Protein AF-A0A940VTQ6-F1 (afdb_monomer_lite)

Structure (mmCIF, N/CA/C/O backbone):
data_AF-A0A940VTQ6-F1
#
_entry.id   AF-A0A940VTQ6-F1
#
loop_
_atom_site.group_PDB
_atom_site.id
_atom_site.type_symbol
_atom_site.label_atom_id
_atom_site.label_alt_id
_atom_site.label_comp_id
_atom_site.label_asym_id
_atom_site.label_entity_id
_atom_site.label_seq_id
_atom_site.pdbx_PDB_ins_code
_atom_site.Cartn_x
_atom_site.Cartn_y
_atom_site.Cartn_z
_atom_site.occupancy
_atom_site.B_iso_or_equiv
_atom_site.auth_seq_id
_atom_site.auth_comp_id
_atom_site.auth_asym_id
_atom_site.auth_atom_id
_atom_site.pdbx_PDB_model_num
ATOM 1 N N . MET A 1 1 ? -5.178 -11.478 35.308 1.00 35.16 1 MET A N 1
ATOM 2 C CA . MET A 1 1 ? -5.917 -10.822 34.205 1.00 35.16 1 MET A CA 1
ATOM 3 C C . MET A 1 1 ? -5.249 -9.491 33.898 1.00 35.16 1 MET A C 1
ATOM 5 O O . MET A 1 1 ? -5.237 -8.625 34.760 1.00 35.16 1 MET A O 1
ATOM 9 N N . LEU A 1 2 ? -4.627 -9.343 32.726 1.00 27.34 2 LEU A N 1
ATOM 10 C CA . LEU A 1 2 ? -4.112 -8.046 32.271 1.00 27.34 2 LEU A CA 1
ATOM 11 C C . LEU A 1 2 ? -5.264 -7.225 31.665 1.00 27.34 2 LEU A C 1
ATOM 13 O O . LEU A 1 2 ? -6.121 -7.812 31.001 1.00 27.34 2 LEU A O 1
ATOM 17 N N . PRO A 1 3 ? -5.299 -5.895 31.866 1.00 28.72 3 PRO A N 1
ATOM 18 C CA . PRO A 1 3 ? -6.343 -5.038 31.312 1.00 28.72 3 PRO A CA 1
ATOM 19 C C . PRO A 1 3 ? -6.337 -5.072 29.770 1.00 28.72 3 PRO A C 1
ATOM 21 O O . PRO A 1 3 ? -5.271 -5.243 29.164 1.00 28.72 3 PRO A O 1
ATOM 24 N N . PRO A 1 4 ? -7.500 -4.873 29.119 1.00 42.56 4 PRO A N 1
ATOM 25 C CA . PRO A 1 4 ? -7.706 -5.147 27.691 1.00 42.56 4 PRO A CA 1
ATOM 26 C C . PRO A 1 4 ? -6.830 -4.329 26.717 1.00 42.56 4 PRO A C 1
ATOM 28 O O . PRO A 1 4 ? -6.699 -4.714 25.560 1.00 42.56 4 PRO A O 1
ATOM 31 N N . CYS A 1 5 ? -6.140 -3.274 27.170 1.00 32.19 5 CYS A N 1
ATOM 32 C CA . CYS A 1 5 ? -5.297 -2.414 26.323 1.00 32.19 5 CYS A CA 1
ATOM 33 C C . CYS A 1 5 ? -3.812 -2.823 26.185 1.00 32.19 5 CYS A C 1
ATOM 35 O O . CYS A 1 5 ? -3.069 -2.136 25.487 1.00 32.19 5 CYS A O 1
ATOM 37 N N . ARG A 1 6 ? -3.324 -3.905 26.816 1.00 35.09 6 ARG A N 1
ATOM 38 C CA . ARG A 1 6 ? -1.877 -4.258 26.788 1.00 35.09 6 ARG A CA 1
ATOM 39 C C . ARG A 1 6 ? -1.443 -5.290 25.738 1.00 35.09 6 ARG A C 1
ATOM 41 O O . ARG A 1 6 ? -0.286 -5.699 25.752 1.00 35.09 6 ARG A O 1
ATOM 48 N N . LYS A 1 7 ? -2.308 -5.706 24.809 1.00 41.19 7 LYS A N 1
ATOM 49 C CA . LYS A 1 7 ? -1.938 -6.731 23.808 1.00 41.19 7 LYS A CA 1
ATOM 50 C C . LYS A 1 7 ? -1.029 -6.206 22.682 1.00 41.19 7 LYS A C 1
ATOM 52 O O . LYS A 1 7 ? -0.180 -6.947 22.204 1.00 41.19 7 LYS A O 1
ATOM 57 N N . ASN A 1 8 ? -1.114 -4.918 22.329 1.00 48.44 8 ASN A N 1
ATOM 58 C CA . ASN A 1 8 ? -0.287 -4.331 21.258 1.00 48.44 8 ASN A CA 1
ATOM 59 C C . ASN A 1 8 ? 1.150 -3.986 21.681 1.00 48.44 8 ASN A C 1
ATOM 61 O O . ASN A 1 8 ? 2.001 -3.800 20.817 1.00 48.44 8 ASN A O 1
ATOM 65 N N . HIS A 1 9 ? 1.438 -3.889 22.984 1.00 41.31 9 HIS A N 1
ATOM 66 C CA . HIS A 1 9 ? 2.774 -3.503 23.453 1.00 41.31 9 HIS A CA 1
ATOM 67 C C . HIS A 1 9 ? 3.810 -4.595 23.151 1.00 41.31 9 HIS A C 1
ATOM 69 O O . HIS A 1 9 ? 4.885 -4.287 22.654 1.00 41.31 9 HIS A O 1
ATOM 75 N N . TYR A 1 10 ? 3.444 -5.865 23.356 1.00 42.56 10 TYR A N 1
ATOM 76 C CA . TYR A 1 10 ? 4.325 -7.009 23.108 1.00 42.56 10 TYR A CA 1
ATOM 77 C C . TYR A 1 10 ? 4.633 -7.217 21.622 1.00 42.56 10 TYR A C 1
ATOM 79 O O . TYR A 1 10 ? 5.780 -7.457 21.276 1.00 42.56 10 TYR A O 1
ATOM 87 N N . LEU A 1 11 ? 3.648 -7.069 20.730 1.00 48.19 11 LEU A N 1
ATOM 88 C CA . LEU A 1 11 ? 3.858 -7.272 19.291 1.00 48.19 11 LEU A CA 1
ATOM 89 C C . LEU A 1 11 ? 4.770 -6.194 18.686 1.00 48.19 11 LEU A C 1
ATOM 91 O O . LEU A 1 11 ? 5.642 -6.493 17.876 1.00 48.19 11 LEU A O 1
ATOM 95 N N . VAL A 1 12 ? 4.619 -4.943 19.131 1.00 49.38 12 VAL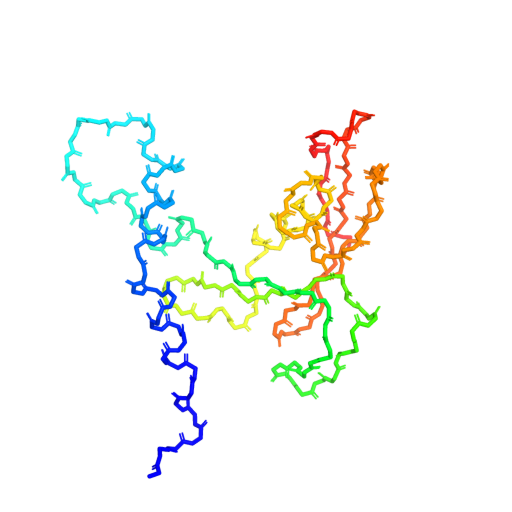 A N 1
ATOM 96 C CA . VAL A 1 12 ? 5.538 -3.859 18.761 1.00 49.38 12 VAL A CA 1
ATOM 97 C C . VAL A 1 12 ? 6.920 -4.115 19.337 1.00 49.38 12 VAL A C 1
ATOM 99 O O . VAL A 1 12 ? 7.886 -3.947 18.607 1.00 49.38 12 VAL A O 1
ATOM 102 N N . GLN A 1 13 ? 7.009 -4.558 20.596 1.00 40.25 13 GLN A N 1
ATOM 103 C CA . GLN A 1 13 ? 8.271 -4.886 21.254 1.00 40.25 13 GLN A CA 1
ATOM 104 C C . GLN A 1 13 ? 9.020 -6.012 20.521 1.00 40.25 13 GLN A C 1
ATOM 106 O O . GLN A 1 13 ? 10.190 -5.839 20.214 1.00 40.25 13 GLN A O 1
ATOM 111 N N . CYS A 1 14 ? 8.344 -7.083 20.098 1.00 38.94 14 CYS A N 1
ATOM 112 C CA . CYS A 1 14 ? 8.957 -8.142 19.290 1.00 38.94 14 CYS A CA 1
ATOM 113 C C . CYS A 1 14 ? 9.473 -7.639 17.929 1.00 38.94 14 CYS A C 1
ATOM 115 O O . CYS A 1 14 ? 10.560 -8.020 17.519 1.00 38.94 14 CYS A O 1
ATOM 117 N N . ILE A 1 15 ? 8.743 -6.755 17.236 1.00 47.88 15 ILE A N 1
ATOM 118 C CA . ILE A 1 15 ? 9.169 -6.230 15.921 1.00 47.88 15 ILE A CA 1
ATOM 119 C C . ILE A 1 15 ? 10.300 -5.193 16.052 1.00 47.88 15 ILE A C 1
ATOM 121 O O . ILE A 1 15 ? 11.144 -5.085 15.166 1.00 47.88 15 ILE A O 1
ATOM 125 N N . VAL A 1 16 ? 10.319 -4.398 17.129 1.00 43.94 16 VAL A N 1
ATOM 126 C CA . VAL A 1 16 ? 11.317 -3.326 17.335 1.00 43.94 16 VAL A CA 1
ATOM 127 C C . VAL A 1 16 ? 12.568 -3.785 18.083 1.00 43.94 16 VAL A C 1
ATOM 129 O O . VAL A 1 16 ? 13.584 -3.096 17.993 1.00 43.94 16 VAL A O 1
ATOM 132 N N . GLU A 1 17 ? 12.506 -4.900 18.817 1.00 42.38 17 GLU A N 1
ATOM 133 C CA . GLU A 1 17 ? 13.666 -5.535 19.463 1.00 42.38 17 GLU A CA 1
ATOM 134 C C . GLU A 1 17 ? 14.381 -6.543 18.543 1.00 42.38 17 GLU A C 1
ATOM 136 O O . GLU A 1 17 ? 15.502 -6.951 18.838 1.00 42.38 17 GLU A O 1
ATOM 141 N N . GLU A 1 18 ? 13.798 -6.875 17.387 1.00 42.25 18 GLU A N 1
ATOM 142 C CA . GLU A 1 18 ? 14.445 -7.663 16.334 1.00 42.25 18 GLU A CA 1
ATOM 143 C C . GLU A 1 18 ? 15.547 -6.854 15.598 1.00 42.25 18 GLU A C 1
ATOM 145 O O . GLU A 1 18 ? 15.344 -5.689 15.229 1.00 42.25 18 GLU A O 1
ATOM 150 N N . PRO A 1 19 ? 16.714 -7.458 1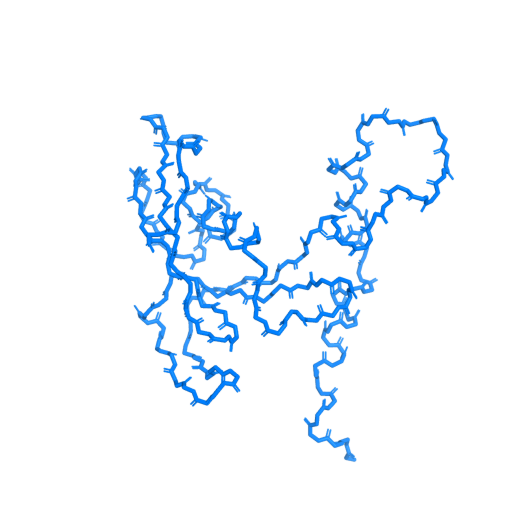5.289 1.00 51.03 19 PRO A N 1
ATOM 151 C CA . PRO A 1 19 ? 17.854 -6.808 14.622 1.00 51.03 19 PRO A CA 1
ATOM 152 C C . PRO A 1 19 ? 17.555 -6.311 13.198 1.00 51.03 19 PRO A C 1
ATOM 154 O O . PRO A 1 19 ? 18.363 -5.590 12.615 1.00 51.03 19 PRO A O 1
ATOM 157 N N . VAL A 1 20 ? 16.396 -6.660 12.639 1.00 53.09 20 VAL A N 1
ATOM 158 C CA . VAL A 1 20 ? 15.976 -6.393 11.259 1.00 53.09 20 VAL A CA 1
ATOM 159 C C . VAL A 1 20 ? 15.982 -4.893 10.923 1.00 53.09 20 VAL A C 1
ATOM 161 O O . VAL A 1 20 ? 16.521 -4.500 9.889 1.00 53.09 20 VAL A O 1
ATOM 164 N N . ALA A 1 21 ? 15.476 -4.027 11.811 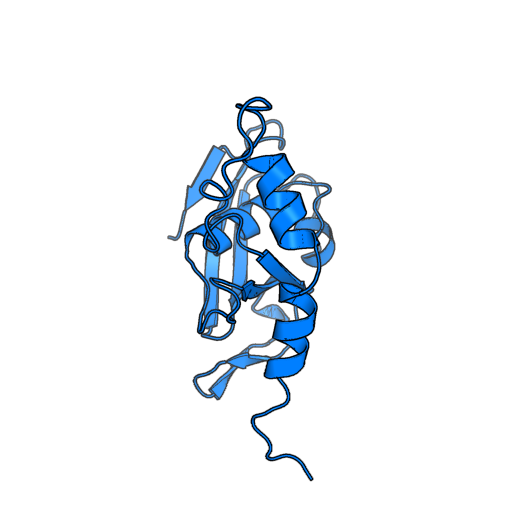1.00 49.47 21 ALA A N 1
ATOM 165 C CA . ALA A 1 21 ? 15.455 -2.571 11.600 1.00 49.47 21 ALA A CA 1
ATOM 166 C C . ALA A 1 21 ? 16.861 -1.966 11.488 1.00 49.47 21 ALA A C 1
ATOM 168 O O . ALA A 1 21 ? 17.173 -1.208 10.566 1.00 49.47 21 ALA A O 1
ATOM 169 N N . ALA A 1 22 ? 17.712 -2.321 12.452 1.00 45.66 22 ALA A N 1
ATOM 170 C CA . ALA A 1 22 ? 19.092 -1.864 12.535 1.00 45.66 22 ALA A CA 1
ATOM 171 C C . ALA A 1 22 ? 19.924 -2.424 11.372 1.00 45.66 22 ALA A C 1
ATOM 173 O O . ALA A 1 22 ? 20.732 -1.711 10.775 1.00 45.66 22 ALA A O 1
ATOM 174 N N . TYR A 1 23 ? 19.674 -3.680 10.999 1.00 51.38 23 TYR A N 1
ATOM 175 C CA . TYR A 1 23 ? 20.307 -4.349 9.871 1.00 51.38 23 TYR A CA 1
ATOM 176 C C . TYR A 1 23 ? 19.975 -3.671 8.536 1.00 51.38 23 TYR A C 1
ATOM 178 O O . TYR A 1 23 ? 20.890 -3.329 7.785 1.00 51.38 23 TYR A O 1
ATOM 186 N N . PHE A 1 24 ? 18.693 -3.403 8.253 1.00 49.75 24 PHE A N 1
ATOM 187 C CA . PHE A 1 24 ? 18.293 -2.694 7.033 1.00 49.75 24 PHE A CA 1
ATOM 188 C C . PHE A 1 24 ? 18.830 -1.262 6.995 1.00 49.75 24 PHE A C 1
ATOM 190 O O . PHE A 1 24 ? 19.326 -0.846 5.952 1.00 49.75 24 PHE A O 1
ATOM 197 N N . SER A 1 25 ? 18.832 -0.540 8.123 1.00 46.81 25 SER A N 1
ATOM 198 C CA . SER A 1 25 ? 19.441 0.798 8.208 1.00 46.81 25 SER A CA 1
ATOM 199 C C . SER A 1 25 ? 20.927 0.773 7.830 1.00 46.81 25 SER A C 1
ATOM 201 O O . SER A 1 25 ? 21.389 1.574 7.015 1.00 46.81 25 SER A O 1
ATOM 203 N N . THR A 1 26 ? 21.652 -0.236 8.320 1.00 46.75 26 THR A N 1
ATOM 204 C CA . THR A 1 26 ? 23.079 -0.421 8.029 1.00 46.75 26 THR A CA 1
ATOM 205 C C . THR A 1 26 ? 23.317 -0.806 6.559 1.00 46.75 26 THR A C 1
ATOM 207 O O . THR A 1 26 ? 24.295 -0.381 5.951 1.00 46.75 26 THR A O 1
ATOM 210 N N . LYS A 1 27 ? 22.417 -1.574 5.935 1.00 47.84 27 LYS A N 1
ATOM 211 C CA . LYS A 1 27 ? 22.547 -2.006 4.529 1.00 47.84 27 LYS A CA 1
ATOM 212 C C . LYS A 1 27 ? 22.090 -0.958 3.503 1.00 47.84 27 LYS A C 1
ATOM 214 O O . LYS A 1 27 ? 22.723 -0.853 2.456 1.00 47.84 27 LYS A O 1
ATOM 219 N N . GLN A 1 28 ? 21.018 -0.206 3.773 1.00 49.19 28 GLN A N 1
ATOM 220 C CA . GLN A 1 28 ? 20.451 0.788 2.843 1.00 49.19 28 GLN A CA 1
ATOM 221 C C . GLN A 1 28 ? 21.103 2.172 2.957 1.00 49.19 28 GLN A C 1
ATOM 223 O O . GLN A 1 28 ? 21.216 2.857 1.944 1.00 49.19 28 GLN A O 1
ATOM 228 N N . THR A 1 29 ? 21.580 2.570 4.142 1.00 44.00 29 THR A N 1
ATOM 229 C CA . THR A 1 29 ? 22.104 3.930 4.380 1.00 44.00 29 THR A CA 1
ATOM 230 C C . THR A 1 29 ? 23.618 3.959 4.623 1.00 44.00 29 THR A C 1
ATOM 232 O O . THR A 1 29 ? 24.270 4.944 4.281 1.00 44.00 29 THR A O 1
ATOM 235 N N . CYS A 1 30 ? 24.243 2.880 5.109 1.00 43.78 30 CYS A N 1
ATOM 236 C CA . CYS A 1 30 ? 25.686 2.870 5.409 1.00 43.78 30 CYS A CA 1
ATOM 237 C C . CYS A 1 30 ? 26.567 2.294 4.284 1.00 43.78 30 CYS A C 1
ATOM 239 O O . CYS A 1 30 ? 27.590 1.675 4.562 1.00 43.78 30 CYS A O 1
ATOM 241 N N . ARG A 1 31 ? 26.242 2.514 2.999 1.00 38.84 31 ARG A N 1
ATOM 242 C CA . ARG A 1 31 ? 27.174 2.161 1.902 1.00 38.84 31 ARG A CA 1
ATOM 243 C C . ARG A 1 31 ? 28.274 3.211 1.665 1.00 38.84 31 ARG A C 1
ATOM 245 O O . ARG A 1 31 ? 29.127 2.987 0.813 1.00 38.84 31 ARG A O 1
ATOM 252 N N . ARG A 1 32 ? 28.298 4.343 2.392 1.00 37.28 32 ARG A N 1
ATOM 253 C CA . ARG A 1 32 ? 29.274 5.426 2.138 1.00 37.28 32 ARG A CA 1
ATOM 254 C C . ARG A 1 32 ? 30.344 5.694 3.202 1.00 37.28 32 ARG A C 1
ATOM 256 O O . ARG A 1 32 ? 31.223 6.498 2.920 1.00 37.28 32 ARG A O 1
ATOM 263 N N . THR A 1 33 ? 30.394 4.974 4.325 1.00 32.84 33 THR A N 1
ATOM 264 C CA . THR A 1 33 ? 31.557 5.096 5.228 1.00 32.84 33 THR A CA 1
ATOM 265 C C . THR A 1 33 ? 31.750 3.839 6.077 1.00 32.84 33 THR A C 1
ATOM 267 O O . THR A 1 33 ? 31.091 3.661 7.093 1.00 32.84 33 THR A O 1
ATOM 270 N N . LEU A 1 34 ? 32.683 2.966 5.682 1.00 39.72 34 LEU A N 1
ATOM 271 C CA . LEU A 1 34 ? 33.236 1.904 6.544 1.00 39.72 34 LEU A CA 1
ATOM 272 C C . LEU A 1 34 ? 34.450 2.396 7.360 1.00 39.72 34 LEU A C 1
ATOM 274 O O . LEU A 1 34 ? 35.300 1.609 7.759 1.00 39.72 34 LEU A O 1
ATOM 278 N N . MET A 1 35 ? 34.547 3.699 7.616 1.00 34.44 35 MET A N 1
ATOM 279 C CA . MET A 1 35 ? 35.601 4.299 8.436 1.00 34.44 35 MET A CA 1
ATOM 280 C C . MET A 1 35 ? 34.983 5.394 9.297 1.00 34.44 35 MET A C 1
ATOM 282 O O . MET A 1 35 ? 34.903 6.540 8.873 1.00 34.44 35 MET A O 1
ATOM 286 N N . ASN A 1 36 ? 34.453 4.976 10.446 1.00 32.94 36 ASN A N 1
ATOM 287 C CA . ASN A 1 36 ? 34.227 5.717 11.696 1.00 32.94 36 ASN A CA 1
ATOM 288 C C . ASN A 1 36 ? 32.944 5.200 12.345 1.00 32.94 36 ASN A C 1
ATOM 290 O O . ASN A 1 36 ? 31.832 5.400 11.862 1.00 32.94 36 ASN A O 1
ATOM 294 N N . ALA A 1 37 ? 33.140 4.465 13.435 1.00 38.47 37 ALA A N 1
ATOM 295 C CA . ALA A 1 37 ? 32.121 3.811 14.236 1.00 38.47 37 ALA A CA 1
ATOM 296 C C . ALA A 1 37 ? 31.343 4.812 15.110 1.00 38.47 37 ALA A C 1
ATOM 298 O O . ALA A 1 37 ? 31.197 4.608 16.315 1.00 38.47 37 ALA A O 1
ATOM 299 N N . ASP A 1 38 ? 30.818 5.880 14.512 1.00 39.69 38 ASP A N 1
ATOM 300 C CA . ASP A 1 38 ? 29.941 6.810 15.210 1.00 39.69 38 ASP A CA 1
ATOM 301 C C . ASP A 1 38 ? 28.493 6.332 15.068 1.00 39.69 38 ASP A C 1
ATOM 303 O O . ASP A 1 38 ? 27.874 6.393 14.004 1.00 39.69 38 ASP A O 1
ATOM 307 N N . LYS A 1 39 ? 27.932 5.845 16.182 1.00 43.03 39 LYS A N 1
ATOM 308 C CA . LYS A 1 39 ? 26.540 5.370 16.347 1.00 43.03 39 LYS A CA 1
ATOM 309 C C . LYS A 1 39 ? 25.461 6.440 16.058 1.00 43.03 39 LYS A C 1
ATOM 311 O O . LYS A 1 39 ? 24.294 6.231 16.379 1.00 43.03 39 LYS A O 1
ATOM 316 N N . SER A 1 40 ? 25.825 7.586 15.490 1.00 40.41 40 SER A N 1
ATOM 317 C CA . SER A 1 40 ? 24.990 8.778 15.313 1.00 40.41 40 SER A CA 1
ATOM 318 C C . SER A 1 40 ? 24.218 8.829 13.988 1.00 40.41 40 SER A C 1
ATOM 320 O O . SER A 1 40 ? 23.296 9.631 13.869 1.00 40.41 40 SER A O 1
ATOM 322 N N . PHE A 1 41 ? 24.532 7.974 13.006 1.00 43.34 41 PHE A N 1
ATOM 323 C CA . PHE A 1 41 ? 23.945 8.064 11.656 1.00 43.34 41 PHE A CA 1
ATOM 324 C C . PHE A 1 41 ? 22.716 7.173 11.391 1.00 43.34 41 PHE A C 1
ATOM 326 O O . PHE A 1 41 ? 22.075 7.312 10.350 1.00 43.34 41 PHE A O 1
ATOM 333 N N . CYS A 1 42 ? 22.330 6.292 12.318 1.00 52.78 42 CYS A N 1
ATOM 334 C CA . CYS A 1 42 ? 21.099 5.501 12.198 1.00 52.78 42 CYS A CA 1
ATOM 335 C C . CYS A 1 42 ? 19.937 6.231 12.881 1.00 52.78 42 CYS A C 1
ATOM 337 O O . CYS A 1 42 ? 19.683 6.055 14.073 1.00 52.78 42 CYS A O 1
ATOM 339 N N . SER A 1 43 ? 19.224 7.071 12.128 1.00 61.62 43 SER A N 1
ATOM 340 C CA . SER A 1 43 ? 18.010 7.711 12.639 1.00 61.62 43 SER A CA 1
ATOM 341 C C . SER A 1 43 ? 16.946 6.650 12.954 1.00 61.62 43 SER A C 1
ATOM 343 O O . SER A 1 43 ? 16.614 5.850 12.082 1.00 61.62 43 SER A O 1
ATOM 345 N N . PRO A 1 44 ? 16.304 6.667 14.138 1.00 62.62 44 PRO A N 1
ATOM 346 C CA . PRO A 1 44 ? 15.184 5.768 14.437 1.00 62.62 44 PRO A CA 1
ATOM 347 C C . PRO A 1 44 ? 13.951 6.044 13.558 1.00 62.62 44 PRO A C 1
ATOM 349 O O . PRO A 1 44 ? 12.941 5.341 13.652 1.00 62.62 44 PRO A O 1
ATOM 352 N N . ALA A 1 45 ? 13.996 7.098 12.739 1.00 65.06 45 ALA A N 1
ATOM 353 C CA . ALA A 1 45 ? 12.945 7.442 11.808 1.00 65.06 45 ALA A CA 1
ATOM 354 C C . ALA A 1 45 ? 13.096 6.769 10.433 1.00 65.06 45 ALA A C 1
ATOM 356 O O . ALA A 1 45 ? 12.083 6.707 9.742 1.00 65.06 45 ALA A O 1
ATOM 357 N N . VAL A 1 46 ? 14.281 6.296 10.019 1.00 69.25 46 VAL A N 1
ATOM 358 C CA . VAL A 1 46 ? 14.527 5.744 8.669 1.00 69.25 46 VAL A CA 1
ATOM 359 C C . VAL A 1 46 ? 15.568 4.608 8.728 1.00 69.25 46 VAL A C 1
ATOM 361 O O . VAL A 1 46 ? 16.600 4.771 9.377 1.00 69.25 46 VAL A O 1
ATOM 364 N N . PRO A 1 47 ? 15.371 3.482 8.018 1.00 71.44 47 PRO A N 1
ATOM 365 C CA . PRO A 1 47 ? 14.202 3.124 7.218 1.00 71.44 47 PRO A CA 1
ATOM 366 C C . PRO A 1 47 ? 12.965 2.878 8.092 1.00 71.44 47 PRO A C 1
ATOM 368 O O . PRO A 1 47 ? 13.065 2.544 9.273 1.00 71.44 47 PRO A O 1
ATOM 371 N N . LYS A 1 48 ? 11.777 3.089 7.517 1.00 79.12 48 LYS A N 1
ATOM 372 C CA . LYS A 1 48 ? 10.514 2.718 8.166 1.00 79.12 48 LYS A CA 1
ATOM 373 C C . LYS A 1 48 ? 10.312 1.214 8.021 1.00 79.12 48 LYS A C 1
ATOM 375 O O . LYS A 1 48 ? 10.602 0.659 6.967 1.00 79.12 48 LYS A O 1
ATOM 380 N N . ILE A 1 49 ? 9.762 0.583 9.053 1.00 84.62 49 ILE A N 1
ATOM 381 C CA . ILE A 1 49 ? 9.297 -0.803 8.972 1.00 84.62 49 ILE A CA 1
ATOM 382 C C . ILE A 1 49 ? 7.786 -0.783 8.832 1.00 84.62 49 ILE A C 1
ATOM 384 O O . ILE A 1 49 ? 7.102 -0.048 9.544 1.00 84.62 49 ILE A O 1
ATOM 388 N N . ALA A 1 50 ? 7.270 -1.613 7.939 1.00 86.38 50 ALA A N 1
ATOM 389 C CA . ALA A 1 50 ? 5.849 -1.850 7.799 1.00 86.38 50 ALA A CA 1
ATOM 390 C C . ALA A 1 50 ? 5.578 -3.351 7.848 1.00 86.38 50 ALA A C 1
ATOM 392 O O . ALA A 1 50 ? 6.334 -4.143 7.289 1.00 86.38 50 ALA A O 1
ATOM 393 N N . VAL A 1 51 ? 4.490 -3.721 8.514 1.00 90.44 51 VAL A N 1
ATOM 394 C CA . VAL A 1 51 ? 3.890 -5.048 8.383 1.00 90.44 51 VAL A CA 1
ATOM 395 C C . VAL A 1 51 ? 2.807 -4.936 7.324 1.00 90.44 51 VAL A C 1
ATOM 397 O O . VAL A 1 51 ? 1.973 -4.030 7.397 1.00 90.44 51 VAL A O 1
ATOM 400 N N . VAL A 1 52 ? 2.846 -5.832 6.344 1.00 93.19 52 VAL A N 1
ATOM 401 C CA . VAL A 1 52 ? 1.884 -5.891 5.241 1.00 93.19 52 VAL A CA 1
ATOM 402 C C . VAL A 1 52 ? 1.153 -7.225 5.256 1.00 93.19 52 VAL A C 1
ATOM 404 O O . VAL A 1 52 ? 1.712 -8.232 5.692 1.00 93.19 52 VAL A O 1
ATOM 407 N N . ALA A 1 53 ? -0.094 -7.231 4.801 1.00 93.81 53 ALA A N 1
ATOM 408 C CA . ALA A 1 53 ? -0.912 -8.434 4.703 1.00 93.81 53 ALA A CA 1
ATOM 409 C C . ALA A 1 53 ? -1.833 -8.363 3.480 1.00 93.81 53 ALA A C 1
ATOM 411 O O . ALA A 1 53 ? -2.140 -7.275 2.992 1.00 93.81 53 ALA A O 1
ATOM 412 N N . ALA A 1 54 ? -2.284 -9.529 3.015 1.00 94.56 54 ALA A N 1
ATOM 413 C CA . ALA A 1 54 ? -3.327 -9.622 1.997 1.00 94.56 54 ALA A CA 1
ATOM 414 C C . ALA A 1 54 ? -4.640 -8.959 2.481 1.00 94.56 54 ALA A C 1
ATOM 416 O O . ALA A 1 54 ? -4.861 -8.897 3.700 1.00 94.56 54 ALA A O 1
ATOM 417 N N . PRO A 1 55 ? -5.509 -8.498 1.561 1.00 95.44 55 PRO A N 1
ATOM 418 C CA . PRO A 1 55 ? -6.811 -7.907 1.874 1.00 95.44 55 PRO A CA 1
ATOM 419 C C . PRO A 1 55 ? -7.647 -8.734 2.849 1.00 95.44 55 PRO A C 1
ATOM 421 O O . PRO A 1 55 ? -7.882 -9.925 2.637 1.00 95.44 55 PRO A O 1
ATOM 424 N N . GLN A 1 56 ? -8.121 -8.094 3.916 1.00 94.62 56 GLN A N 1
ATOM 425 C CA . GLN A 1 56 ? -9.013 -8.683 4.915 1.00 94.62 56 GLN A CA 1
ATOM 426 C C . GLN A 1 56 ? -9.965 -7.619 5.452 1.00 94.62 56 GLN A C 1
ATOM 428 O O . GLN A 1 56 ? -9.627 -6.435 5.482 1.00 94.62 56 GLN A O 1
ATOM 433 N N . ASN A 1 57 ? -11.127 -8.063 5.929 1.00 95.50 57 ASN A N 1
ATOM 434 C CA . ASN A 1 57 ? -12.080 -7.192 6.604 1.00 95.50 57 ASN A CA 1
ATOM 435 C C . ASN A 1 57 ? -11.455 -6.632 7.889 1.00 95.50 57 ASN A C 1
ATOM 437 O O . ASN A 1 57 ? -10.828 -7.370 8.654 1.00 95.50 57 ASN A O 1
ATOM 441 N N . TYR A 1 58 ? -11.651 -5.343 8.156 1.00 94.06 58 TYR A N 1
ATOM 442 C CA . TYR A 1 58 ? -11.211 -4.718 9.403 1.00 94.06 58 TYR A CA 1
ATOM 443 C C . TYR A 1 58 ? -12.116 -3.554 9.803 1.00 94.06 58 TYR A C 1
ATOM 445 O O . TYR A 1 58 ? -12.945 -3.092 9.028 1.00 94.06 58 TYR A O 1
ATOM 453 N N . VAL A 1 59 ? -11.954 -3.081 11.038 1.00 93.38 59 VAL A N 1
ATOM 454 C CA . VAL A 1 59 ? -12.634 -1.885 11.546 1.00 93.38 59 VAL A CA 1
ATOM 455 C C . VAL A 1 59 ? -11.589 -0.797 11.753 1.00 93.38 59 VAL A C 1
ATOM 457 O O . VAL A 1 59 ? -10.545 -1.041 12.370 1.00 93.38 59 VAL A O 1
ATOM 460 N N . THR A 1 60 ? -11.847 0.393 11.218 1.00 93.38 60 THR A N 1
ATOM 461 C CA . THR A 1 60 ? -10.960 1.550 11.376 1.00 93.38 60 THR A CA 1
ATOM 462 C C . THR A 1 60 ? -10.927 2.033 12.828 1.00 93.38 60 THR A C 1
ATOM 464 O O . THR A 1 60 ? -11.776 1.698 13.654 1.00 93.38 60 THR A O 1
ATOM 467 N N . THR A 1 61 ? -9.971 2.899 13.159 1.00 90.12 61 THR A N 1
ATOM 468 C CA . THR A 1 61 ? -9.898 3.554 14.470 1.00 90.12 61 THR A CA 1
ATOM 469 C C . THR A 1 61 ? -11.094 4.457 14.769 1.00 90.12 61 THR A C 1
ATOM 471 O O . THR A 1 61 ? -11.288 4.809 15.931 1.00 90.12 61 THR A O 1
ATOM 474 N N . SER A 1 62 ? -11.882 4.811 13.751 1.00 90.75 62 SER A N 1
ATOM 475 C CA . SER A 1 62 ? -13.109 5.606 13.866 1.00 90.75 62 SER A CA 1
ATOM 476 C C . SER A 1 62 ? -14.371 4.744 14.008 1.00 90.75 62 SER A C 1
ATOM 478 O O . SER A 1 62 ? -15.445 5.289 14.228 1.00 90.75 62 SER A O 1
ATOM 480 N N . GLY A 1 63 ? -14.251 3.412 13.927 1.00 93.19 63 GLY A N 1
ATOM 481 C CA . GLY A 1 63 ? -15.374 2.476 14.046 1.00 93.19 63 GLY A CA 1
ATOM 482 C C . GLY A 1 63 ? -16.020 2.071 12.718 1.00 93.19 63 GLY A C 1
ATOM 483 O O . GLY A 1 63 ? -16.927 1.245 12.726 1.00 93.19 63 GLY A O 1
ATOM 484 N N . GLU A 1 64 ? -15.537 2.596 11.591 1.00 94.56 64 GLU A N 1
ATOM 485 C CA . GLU A 1 64 ? -16.049 2.256 10.257 1.00 94.56 64 GLU A CA 1
ATOM 486 C C . GLU A 1 64 ? -15.582 0.855 9.821 1.00 94.56 64 GLU A C 1
ATOM 488 O O . GLU A 1 64 ? -14.375 0.582 9.898 1.00 94.56 64 GLU A O 1
ATOM 493 N N . PRO A 1 65 ? -16.483 -0.031 9.360 1.00 96.25 65 PRO A N 1
ATOM 494 C CA . PRO A 1 65 ? -16.109 -1.314 8.778 1.00 96.25 65 PRO A CA 1
ATOM 495 C C . PRO A 1 65 ? -15.573 -1.135 7.351 1.00 96.25 65 PRO A C 1
ATOM 497 O O . PRO A 1 65 ? -16.148 -0.413 6.542 1.00 96.25 65 PRO A O 1
ATOM 500 N N . ILE A 1 66 ? -14.485 -1.832 7.033 1.00 96.75 66 ILE A N 1
ATOM 501 C CA . ILE A 1 66 ? -13.901 -1.904 5.695 1.00 96.75 66 ILE A CA 1
ATOM 502 C C . ILE A 1 66 ? -13.890 -3.362 5.250 1.00 96.75 66 ILE A C 1
ATOM 504 O O . ILE A 1 66 ? -13.320 -4.227 5.921 1.00 96.75 66 ILE A O 1
ATOM 508 N N . GLU A 1 67 ? -14.515 -3.622 4.107 1.00 97.31 67 GLU A N 1
ATOM 509 C CA . GLU A 1 67 ? -14.557 -4.941 3.482 1.00 97.31 67 GLU A CA 1
ATOM 510 C C . GLU A 1 67 ? -13.263 -5.229 2.716 1.00 97.31 67 GLU A C 1
ATOM 512 O O . GLU A 1 67 ? -12.661 -4.331 2.123 1.00 97.31 67 GLU A O 1
ATOM 517 N N . LYS A 1 68 ? -12.859 -6.501 2.671 1.00 95.12 68 LYS A N 1
ATOM 518 C CA . LYS A 1 68 ? -11.654 -6.947 1.958 1.00 95.12 68 LYS A CA 1
ATOM 519 C C . LYS A 1 68 ? -11.643 -6.507 0.489 1.00 95.12 68 LYS A C 1
ATOM 521 O O . LYS A 1 68 ? -10.586 -6.184 -0.026 1.00 95.12 68 LYS A O 1
ATOM 526 N N . ASP A 1 69 ? -12.801 -6.461 -0.171 1.00 95.94 69 ASP A N 1
ATOM 527 C CA . ASP A 1 69 ? -12.898 -6.179 -1.609 1.00 95.94 69 ASP A CA 1
ATOM 528 C C . ASP A 1 69 ? -12.729 -4.675 -1.919 1.00 95.94 69 ASP A C 1
ATOM 530 O O . ASP A 1 69 ? -12.519 -4.274 -3.070 1.00 95.94 69 ASP A O 1
ATOM 534 N N . ALA A 1 70 ? -12.779 -3.829 -0.884 1.00 95.88 70 ALA A N 1
ATOM 535 C CA . ALA A 1 70 ? -12.525 -2.397 -0.987 1.00 95.88 70 ALA A CA 1
ATOM 536 C C . ALA A 1 70 ? -11.024 -2.051 -1.004 1.00 95.88 70 ALA A C 1
ATOM 538 O O . ALA A 1 70 ? -10.676 -0.908 -1.295 1.00 95.88 70 ALA A O 1
ATOM 539 N N . ILE A 1 71 ? -10.138 -3.006 -0.706 1.00 96.50 71 ILE A N 1
ATOM 540 C CA . ILE A 1 71 ? -8.694 -2.780 -0.575 1.00 96.50 71 ILE A CA 1
ATOM 541 C C . ILE A 1 71 ? -7.886 -3.818 -1.356 1.00 96.50 71 ILE A C 1
ATOM 543 O O . ILE A 1 71 ? -8.316 -4.950 -1.546 1.00 96.50 71 ILE A O 1
ATOM 547 N N . ASP A 1 72 ? -6.675 -3.443 -1.753 1.00 95.94 72 ASP A N 1
ATOM 548 C CA . ASP A 1 72 ? -5.730 -4.317 -2.458 1.00 95.94 72 ASP A CA 1
ATOM 549 C C . ASP A 1 72 ? -4.618 -4.823 -1.530 1.00 95.94 72 ASP A C 1
ATOM 551 O O . ASP A 1 72 ? -4.050 -5.890 -1.745 1.00 95.94 72 ASP A O 1
ATOM 555 N N . ILE A 1 73 ? -4.311 -4.089 -0.455 1.00 95.00 73 ILE A N 1
ATOM 556 C CA . ILE A 1 73 ? -3.314 -4.504 0.537 1.00 95.00 73 ILE A CA 1
ATOM 557 C C . ILE A 1 73 ? -3.554 -3.836 1.892 1.00 95.00 73 ILE A C 1
ATOM 559 O O . ILE A 1 73 ? -4.008 -2.694 1.963 1.00 95.00 73 ILE A O 1
ATOM 563 N N . LEU A 1 74 ? -3.207 -4.526 2.979 1.00 95.00 74 LEU A N 1
ATOM 564 C CA . LEU A 1 74 ? -3.210 -3.969 4.331 1.00 95.00 74 LEU A CA 1
ATOM 565 C C . LEU A 1 74 ? -1.809 -3.543 4.755 1.00 95.00 74 LEU A C 1
ATOM 567 O O . LEU A 1 74 ? -0.833 -4.252 4.502 1.00 95.00 74 LEU A O 1
ATOM 571 N N . VAL A 1 75 ? -1.718 -2.428 5.483 1.00 93.50 75 VAL A N 1
ATOM 572 C CA . VAL A 1 75 ? -0.456 -1.961 6.059 1.00 93.50 75 VAL A CA 1
ATOM 573 C C . VAL A 1 75 ? -0.595 -1.477 7.494 1.00 93.50 75 VAL A C 1
ATOM 575 O O . VAL A 1 75 ? -1.527 -0.767 7.880 1.00 93.50 75 VAL A O 1
ATOM 578 N N . LYS A 1 76 ? 0.424 -1.794 8.292 1.00 90.25 76 LYS A N 1
ATOM 579 C CA . LYS A 1 76 ? 0.656 -1.164 9.583 1.00 90.25 76 LYS A CA 1
ATOM 580 C C . LYS A 1 76 ? 2.110 -0.727 9.700 1.00 90.25 76 LYS A C 1
ATOM 582 O O . LYS A 1 76 ? 3.023 -1.545 9.800 1.00 90.25 76 LYS A O 1
ATOM 587 N N . VAL A 1 77 ? 2.322 0.587 9.697 1.00 86.31 77 VAL A N 1
ATOM 588 C CA . VAL A 1 77 ? 3.664 1.178 9.737 1.00 86.31 77 VAL A CA 1
ATOM 589 C C . VAL A 1 77 ? 4.125 1.393 11.176 1.00 86.31 77 VAL A C 1
ATOM 591 O O . VAL A 1 77 ? 3.384 1.909 12.016 1.00 86.31 77 VAL A O 1
ATOM 594 N N . LEU A 1 78 ? 5.377 1.039 11.446 1.00 80.81 78 LEU A N 1
ATOM 595 C CA . LEU A 1 78 ? 6.096 1.378 12.662 1.00 80.81 78 LEU A CA 1
ATOM 596 C C . LEU A 1 78 ? 6.993 2.594 12.409 1.00 80.81 78 LEU A C 1
ATOM 598 O O . LEU A 1 78 ? 7.771 2.650 11.456 1.00 80.81 78 LEU A O 1
ATOM 602 N N . SER A 1 79 ? 6.911 3.578 13.299 1.00 74.50 79 SER A N 1
ATOM 603 C CA . SER A 1 79 ? 7.767 4.761 13.302 1.00 74.50 79 SER A CA 1
ATOM 604 C C . SER A 1 79 ? 8.240 5.031 14.721 1.00 74.50 79 SER A C 1
ATOM 606 O O . SER A 1 79 ? 7.433 5.044 15.647 1.00 74.50 79 SER A O 1
ATOM 608 N N . MET A 1 80 ? 9.547 5.243 14.904 1.00 72.25 80 MET A N 1
ATOM 609 C CA . MET A 1 80 ? 10.139 5.539 16.217 1.00 72.25 80 MET A CA 1
ATOM 610 C C . MET A 1 80 ? 9.720 4.529 17.300 1.00 72.25 80 MET A C 1
ATOM 612 O O . MET A 1 80 ? 9.384 4.895 18.425 1.00 72.25 80 MET A O 1
ATOM 616 N N . ARG A 1 81 ? 9.713 3.241 16.931 1.00 69.94 81 ARG A N 1
ATOM 617 C CA . ARG A 1 81 ? 9.329 2.110 17.793 1.00 69.94 81 ARG A CA 1
ATOM 618 C C . ARG A 1 81 ? 7.880 2.137 18.296 1.00 69.94 81 ARG A C 1
ATOM 620 O O . ARG A 1 81 ? 7.548 1.480 19.278 1.00 69.94 81 ARG A O 1
ATOM 627 N N . ARG A 1 82 ? 7.003 2.890 17.631 1.00 73.00 82 ARG A N 1
ATOM 628 C CA . ARG A 1 82 ? 5.562 2.917 17.891 1.00 73.00 82 ARG A CA 1
ATOM 629 C C . ARG A 1 82 ? 4.791 2.661 16.610 1.00 73.00 82 ARG A C 1
ATOM 631 O O . ARG A 1 82 ? 5.243 2.988 15.516 1.00 73.00 82 ARG A O 1
ATOM 638 N N . LEU A 1 83 ? 3.603 2.089 16.756 1.00 78.06 83 LEU A N 1
ATOM 639 C CA . LEU A 1 83 ? 2.666 1.982 15.648 1.00 78.06 83 LEU A CA 1
ATOM 640 C C . LEU A 1 83 ? 2.206 3.377 15.245 1.00 78.06 83 LEU A C 1
ATOM 642 O O . LEU A 1 83 ? 1.787 4.166 16.093 1.00 78.06 83 LEU A O 1
ATOM 646 N N . HIS A 1 84 ? 2.252 3.660 13.950 1.00 78.81 84 HIS A N 1
ATOM 647 C CA . HIS A 1 84 ? 1.637 4.860 13.419 1.00 78.81 84 HIS A CA 1
ATOM 648 C C . HIS A 1 84 ? 0.122 4.789 13.658 1.00 78.81 84 HIS A C 1
ATOM 650 O O . HIS A 1 84 ? -0.493 3.722 13.502 1.00 78.81 84 HIS A O 1
ATOM 656 N N . ARG A 1 85 ? -0.479 5.914 14.075 1.00 79.44 85 ARG A N 1
ATOM 657 C CA . ARG A 1 85 ? -1.936 6.004 14.262 1.00 79.44 85 ARG A CA 1
ATOM 658 C C . ARG A 1 85 ? -2.636 5.706 12.939 1.00 79.44 85 ARG A C 1
ATOM 660 O O . ARG A 1 85 ? -3.497 4.843 12.903 1.00 79.44 85 ARG A O 1
ATOM 667 N N . THR A 1 86 ? -2.165 6.345 11.873 1.00 82.50 86 THR A N 1
ATOM 668 C CA . THR A 1 86 ? -2.615 6.164 10.488 1.00 82.50 86 THR A CA 1
ATOM 669 C C . THR A 1 86 ? -1.535 5.414 9.685 1.00 82.50 86 THR A C 1
ATOM 671 O O . THR A 1 86 ? -1.124 4.324 10.081 1.00 82.50 86 THR A O 1
ATOM 674 N N . SER A 1 87 ? -0.976 6.016 8.635 1.00 84.44 87 SER A N 1
ATOM 675 C CA . SER A 1 87 ? 0.303 5.667 8.008 1.00 84.44 87 SER A CA 1
ATOM 676 C C . SER A 1 87 ? 0.946 6.927 7.400 1.00 84.44 87 SER A C 1
ATOM 678 O O . SER A 1 87 ? 0.219 7.834 7.002 1.00 84.44 87 SER A O 1
ATOM 680 N N . PRO A 1 88 ? 2.286 7.043 7.358 1.00 86.62 88 PRO A N 1
ATOM 681 C CA . PRO A 1 88 ? 2.953 8.173 6.714 1.00 86.62 88 PRO A CA 1
ATOM 682 C C . PRO A 1 88 ? 2.806 8.099 5.189 1.00 86.62 88 PRO A C 1
ATOM 684 O O . PRO A 1 88 ? 2.988 7.026 4.613 1.00 86.62 88 PRO A O 1
ATOM 687 N N . ALA A 1 89 ? 2.574 9.242 4.534 1.00 88.88 89 ALA A N 1
ATOM 688 C CA . ALA A 1 89 ? 2.377 9.319 3.081 1.00 88.88 89 ALA A CA 1
ATOM 689 C C . ALA A 1 89 ? 3.525 8.677 2.281 1.00 88.88 89 ALA A C 1
ATOM 691 O O . ALA A 1 89 ? 3.287 7.887 1.375 1.00 88.88 89 ALA A O 1
ATOM 692 N N . SER A 1 90 ? 4.782 8.905 2.677 1.00 89.00 90 SER A N 1
ATOM 693 C CA . SER A 1 90 ? 5.944 8.273 2.030 1.00 89.00 90 SER A CA 1
ATOM 694 C C . SER A 1 90 ? 5.945 6.742 2.123 1.00 89.00 90 SER A C 1
ATOM 696 O O . SER A 1 90 ? 6.421 6.069 1.215 1.00 89.00 90 SER A O 1
ATOM 698 N N . GLY A 1 91 ? 5.393 6.176 3.201 1.00 88.94 91 GLY A N 1
ATOM 699 C CA . GLY A 1 91 ? 5.220 4.730 3.337 1.00 88.94 91 GLY A CA 1
ATOM 700 C C . GLY A 1 91 ? 4.136 4.186 2.407 1.00 88.94 91 GLY A C 1
ATOM 701 O O . GLY A 1 91 ? 4.311 3.104 1.857 1.00 88.94 91 GLY A O 1
ATOM 702 N N . LEU A 1 92 ? 3.059 4.951 2.203 1.00 92.06 92 LEU A N 1
ATOM 703 C CA . LEU A 1 92 ? 1.976 4.603 1.281 1.00 92.06 92 LEU A CA 1
ATOM 704 C C . LEU A 1 92 ? 2.460 4.617 -0.173 1.00 92.06 92 LEU A C 1
ATOM 706 O O . LEU A 1 92 ? 2.270 3.628 -0.871 1.00 92.06 92 LEU A O 1
ATOM 710 N N . PHE A 1 93 ? 3.174 5.667 -0.595 1.00 93.94 93 PHE A N 1
ATOM 711 C CA . PHE A 1 93 ? 3.768 5.738 -1.936 1.00 93.94 93 PHE A CA 1
ATOM 712 C C . PHE A 1 93 ? 4.724 4.573 -2.212 1.00 93.94 93 PHE A C 1
ATOM 714 O O . PHE A 1 93 ? 4.630 3.923 -3.251 1.00 93.94 93 PHE A O 1
ATOM 721 N N . ASN A 1 94 ? 5.608 4.262 -1.258 1.00 92.94 94 ASN A N 1
ATOM 722 C CA . ASN A 1 94 ? 6.546 3.148 -1.401 1.00 92.94 94 ASN A CA 1
ATOM 723 C C . ASN A 1 94 ? 5.833 1.795 -1.465 1.00 92.94 94 ASN A C 1
ATOM 725 O O . ASN A 1 94 ? 6.258 0.914 -2.212 1.00 92.94 94 ASN A O 1
ATOM 729 N N . LEU A 1 95 ? 4.769 1.615 -0.679 1.00 94.25 95 LEU A N 1
ATOM 730 C CA . LEU A 1 95 ? 3.996 0.382 -0.700 1.00 94.25 95 LEU A CA 1
ATOM 731 C C . LEU A 1 95 ? 3.243 0.224 -2.020 1.00 94.25 95 LEU A C 1
ATOM 733 O O . LEU A 1 95 ? 3.317 -0.846 -2.610 1.00 94.25 95 LEU A O 1
ATOM 737 N N . ALA A 1 96 ? 2.584 1.277 -2.502 1.00 94.81 96 ALA A N 1
ATOM 738 C CA . ALA A 1 96 ? 1.888 1.264 -3.785 1.00 94.81 96 ALA A CA 1
ATOM 739 C C . ALA A 1 96 ? 2.843 0.905 -4.933 1.00 94.81 96 ALA A C 1
ATOM 741 O O . ALA A 1 96 ? 2.564 0.004 -5.721 1.00 94.81 96 ALA A O 1
ATOM 742 N N . ALA A 1 97 ? 4.018 1.543 -4.971 1.00 94.25 97 ALA A N 1
ATOM 743 C CA . ALA A 1 97 ? 5.062 1.221 -5.938 1.00 94.25 97 ALA A CA 1
ATOM 744 C C . ALA A 1 97 ? 5.496 -0.251 -5.844 1.00 94.25 97 ALA A C 1
ATOM 746 O O . ALA A 1 97 ? 5.580 -0.943 -6.856 1.00 94.25 97 ALA A O 1
ATOM 747 N N . ALA A 1 98 ? 5.737 -0.755 -4.629 1.00 93.94 98 ALA A N 1
ATOM 748 C CA . ALA A 1 98 ? 6.122 -2.147 -4.426 1.00 93.94 98 ALA A CA 1
ATOM 749 C C . ALA A 1 98 ? 5.024 -3.124 -4.865 1.00 93.94 98 ALA A C 1
ATOM 751 O O . ALA A 1 98 ? 5.344 -4.174 -5.405 1.00 93.94 98 ALA A O 1
ATOM 752 N N . VAL A 1 99 ? 3.752 -2.785 -4.658 1.00 94.75 99 VAL A N 1
ATOM 753 C CA . VAL A 1 99 ? 2.603 -3.602 -5.060 1.00 94.75 99 VAL A CA 1
ATOM 754 C C . VAL A 1 99 ? 2.549 -3.795 -6.580 1.00 94.75 99 VAL A C 1
ATOM 756 O O . VAL A 1 99 ? 2.295 -4.910 -7.031 1.00 94.75 99 VAL A O 1
ATOM 759 N N . LEU A 1 100 ? 2.835 -2.759 -7.377 1.00 93.69 100 LEU A N 1
ATOM 760 C CA . LEU A 1 100 ? 2.802 -2.881 -8.839 1.00 93.69 100 LEU A CA 1
ATOM 761 C C . LEU A 1 100 ? 4.075 -3.523 -9.424 1.00 93.69 100 LEU A C 1
ATOM 763 O O . LEU A 1 100 ? 4.019 -4.137 -10.485 1.00 93.69 100 LEU A O 1
ATOM 767 N N . LEU A 1 101 ? 5.212 -3.441 -8.724 1.00 91.56 101 LEU A N 1
ATOM 768 C CA . LEU A 1 101 ? 6.472 -4.050 -9.161 1.00 91.56 101 LEU A CA 1
ATOM 769 C C . LEU A 1 101 ? 6.470 -5.584 -8.980 1.00 91.56 101 LEU A C 1
ATOM 771 O O . LEU A 1 101 ? 6.375 -6.066 -7.845 1.00 91.56 101 LEU A O 1
ATOM 775 N N . PRO A 1 102 ? 6.661 -6.372 -10.057 1.00 89.00 102 PRO A N 1
ATOM 776 C CA . PRO A 1 102 ? 6.695 -7.828 -9.964 1.00 89.00 102 PRO A CA 1
ATOM 777 C C . PRO A 1 102 ? 7.817 -8.349 -9.057 1.00 89.00 102 PRO A C 1
ATOM 779 O O . PRO A 1 102 ? 8.932 -7.831 -9.038 1.00 89.00 102 PRO A O 1
ATOM 782 N N . GLY A 1 103 ? 7.535 -9.428 -8.324 1.00 87.81 103 GLY A N 1
ATOM 783 C CA . GLY A 1 103 ? 8.523 -10.131 -7.493 1.00 87.81 103 GLY A CA 1
ATOM 784 C C . GLY A 1 103 ? 8.689 -9.595 -6.068 1.00 87.81 103 GLY A C 1
ATOM 785 O O . GLY A 1 103 ? 9.400 -10.210 -5.273 1.00 87.81 103 GLY A O 1
ATOM 786 N N . THR A 1 104 ? 8.014 -8.505 -5.699 1.00 91.12 104 THR A N 1
ATOM 787 C CA . THR A 1 104 ? 7.987 -8.034 -4.308 1.00 91.12 104 THR A CA 1
ATOM 788 C C . THR A 1 104 ? 6.989 -8.839 -3.461 1.00 91.12 104 THR A C 1
ATOM 790 O O . THR A 1 104 ? 6.041 -9.434 -3.976 1.00 91.12 104 THR A O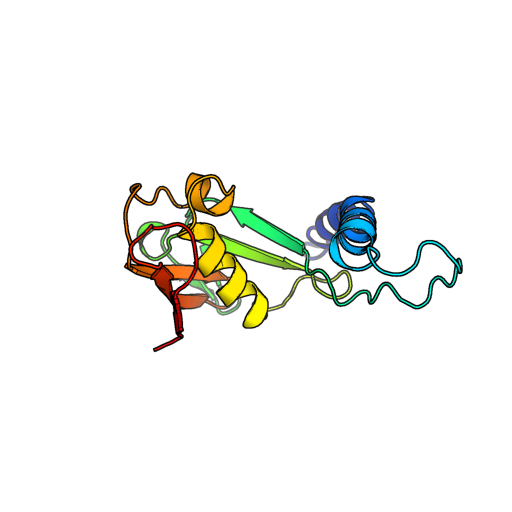 1
ATOM 793 N N . ILE A 1 105 ? 7.165 -8.831 -2.134 1.00 92.25 105 ILE A N 1
ATOM 794 C CA . ILE A 1 105 ? 6.186 -9.425 -1.206 1.00 92.25 105 ILE A CA 1
ATOM 795 C C . ILE A 1 105 ? 4.810 -8.735 -1.331 1.00 92.25 105 ILE A C 1
ATOM 797 O O . ILE A 1 105 ? 3.815 -9.446 -1.451 1.00 92.25 105 ILE A O 1
ATOM 801 N N . PRO A 1 106 ? 4.706 -7.387 -1.358 1.00 94.25 106 PRO A N 1
ATOM 802 C CA . PRO A 1 106 ? 3.426 -6.713 -1.577 1.00 94.25 106 PRO A CA 1
ATOM 803 C C . PRO A 1 106 ? 2.707 -7.123 -2.866 1.00 94.25 106 PRO A C 1
ATOM 805 O O . PRO A 1 106 ? 1.502 -7.343 -2.826 1.00 94.25 106 PRO A O 1
ATOM 808 N N . HIS A 1 107 ? 3.432 -7.287 -3.977 1.00 93.00 107 HIS A N 1
ATOM 809 C CA . HIS A 1 107 ? 2.853 -7.727 -5.249 1.00 93.00 107 HIS A CA 1
ATOM 810 C C . HIS A 1 107 ? 2.205 -9.113 -5.135 1.00 93.00 107 HIS A C 1
ATOM 812 O O . HIS A 1 107 ? 1.076 -9.322 -5.576 1.00 93.00 107 HIS A O 1
ATOM 818 N N . GLN A 1 108 ? 2.889 -10.048 -4.467 1.00 92.38 108 GLN A N 1
ATOM 819 C CA . GLN A 1 108 ? 2.374 -11.400 -4.226 1.00 92.38 108 GLN A CA 1
ATOM 820 C C . GLN A 1 108 ? 1.134 -11.398 -3.321 1.00 92.38 108 GLN A C 1
ATOM 822 O O . GLN A 1 108 ? 0.215 -12.181 -3.541 1.00 92.38 108 GLN A O 1
ATOM 827 N N . LEU A 1 109 ? 1.103 -10.525 -2.309 1.00 93.06 109 LEU A N 1
ATOM 828 C CA . LEU A 1 109 ? -0.015 -10.427 -1.366 1.00 93.06 109 LEU A CA 1
ATOM 829 C C . LEU A 1 109 ? -1.251 -9.745 -1.961 1.00 93.06 109 LEU A C 1
ATOM 831 O O . LEU A 1 109 ? -2.365 -10.113 -1.595 1.00 93.06 109 LEU A O 1
ATOM 835 N N . ALA A 1 110 ? -1.056 -8.759 -2.839 1.00 91.44 110 ALA A N 1
ATOM 836 C CA . ALA A 1 110 ? -2.146 -8.020 -3.473 1.00 91.44 110 ALA A CA 1
ATOM 837 C C . ALA A 1 110 ? -2.835 -8.814 -4.595 1.00 91.44 110 ALA A C 1
ATOM 839 O O . ALA A 1 110 ? -3.975 -8.525 -4.942 1.00 91.44 110 ALA A O 1
ATOM 840 N N . GLY A 1 111 ? -2.161 -9.819 -5.168 1.00 84.38 111 GLY A N 1
ATOM 841 C CA . GLY A 1 111 ? -2.736 -10.661 -6.221 1.00 84.38 111 GLY A CA 1
ATOM 842 C C . GLY A 1 111 ? -2.958 -9.925 -7.546 1.00 84.38 111 GLY A C 1
ATOM 843 O O . GLY A 1 111 ? -3.839 -10.298 -8.320 1.00 84.38 111 GLY A O 1
ATOM 844 N N . ILE A 1 1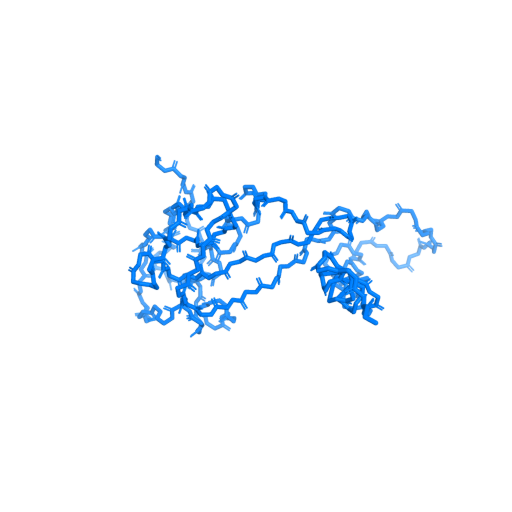12 ? -2.179 -8.873 -7.810 1.00 83.75 112 ILE A N 1
ATOM 845 C CA . ILE A 1 112 ? -2.261 -8.107 -9.056 1.00 83.75 112 ILE A CA 1
ATOM 846 C C . ILE A 1 112 ? -1.760 -8.957 -10.222 1.00 83.75 112 ILE A C 1
ATOM 848 O O . ILE A 1 112 ? -0.789 -9.704 -10.106 1.00 83.75 112 ILE A O 1
ATOM 852 N N . SER A 1 113 ? -2.433 -8.833 -11.366 1.00 85.88 113 SER A N 1
ATOM 853 C CA . SER A 1 113 ? -2.029 -9.535 -12.582 1.00 85.88 113 SER A CA 1
ATOM 854 C C . SER A 1 113 ? -0.675 -9.019 -13.094 1.00 85.88 113 SER A C 1
ATOM 856 O O . SER A 1 113 ? -0.452 -7.808 -13.124 1.00 85.88 113 SER A O 1
ATOM 858 N N . PRO A 1 114 ? 0.235 -9.900 -13.544 1.00 82.12 114 PRO A N 1
ATOM 859 C CA . PRO A 1 114 ? 1.482 -9.472 -14.167 1.00 82.12 114 PRO A CA 1
ATOM 860 C C . PRO A 1 114 ? 1.237 -8.619 -15.420 1.00 82.12 114 PRO A C 1
ATOM 862 O O . PRO A 1 114 ? 0.288 -8.860 -16.164 1.00 82.12 114 PRO A O 1
ATOM 865 N N . GLY A 1 115 ? 2.125 -7.658 -15.687 1.00 83.88 115 GLY A N 1
ATOM 866 C CA . GLY A 1 115 ? 2.088 -6.837 -16.906 1.00 83.88 115 GLY A CA 1
ATOM 867 C C . GLY A 1 115 ? 1.163 -5.618 -16.850 1.00 83.88 115 GLY A C 1
ATOM 868 O O . GLY A 1 115 ? 1.038 -4.909 -17.846 1.00 83.88 115 GLY A O 1
ATOM 869 N N . VAL A 1 116 ? 0.537 -5.343 -15.702 1.00 90.50 116 VAL A N 1
ATOM 870 C CA . VAL A 1 116 ? -0.193 -4.090 -15.481 1.00 90.50 116 VAL A CA 1
ATOM 871 C C . VAL A 1 116 ? 0.810 -2.938 -15.392 1.00 90.50 116 VAL A C 1
ATOM 873 O O . VAL A 1 116 ? 1.675 -2.925 -14.519 1.00 90.50 116 VAL A O 1
ATOM 876 N N . LEU A 1 117 ? 0.698 -1.978 -16.313 1.00 92.81 117 LEU A N 1
ATOM 877 C CA . LEU A 1 117 ? 1.575 -0.803 -16.362 1.00 92.81 117 LEU A CA 1
ATOM 878 C C . LEU A 1 117 ? 1.029 0.376 -15.557 1.00 92.81 117 LEU A C 1
ATOM 880 O O . LEU A 1 117 ? 1.793 1.254 -15.182 1.00 92.81 117 LEU A O 1
ATOM 884 N N . GLU A 1 118 ? -0.270 0.409 -15.275 1.00 94.81 118 GLU A N 1
ATOM 885 C CA . GLU A 1 118 ? -0.885 1.467 -14.481 1.00 94.81 118 GLU A CA 1
ATOM 886 C C . GLU A 1 118 ? -2.026 0.910 -13.634 1.00 94.81 118 GLU A C 1
ATOM 888 O O . GLU A 1 118 ? -2.885 0.187 -14.144 1.00 94.81 118 GLU A O 1
ATOM 893 N N . GLN A 1 119 ? -2.044 1.257 -12.346 1.00 94.81 119 GLN A N 1
ATOM 894 C CA . GLN A 1 119 ? -3.126 0.887 -11.439 1.00 94.81 119 GLN A CA 1
ATOM 895 C C . GLN A 1 119 ? -3.239 1.854 -10.258 1.00 94.81 119 GLN A C 1
ATOM 897 O O . GLN A 1 119 ? -2.234 2.311 -9.709 1.00 94.81 119 GLN A O 1
ATOM 902 N N . THR A 1 120 ? -4.472 2.116 -9.824 1.00 96.12 120 THR A N 1
ATOM 903 C CA . THR A 1 120 ? -4.744 2.726 -8.518 1.00 96.12 120 THR A CA 1
ATOM 904 C C . THR A 1 120 ? -4.746 1.640 -7.452 1.00 96.12 120 THR A C 1
ATOM 906 O O . THR A 1 120 ? -5.577 0.736 -7.490 1.00 96.12 120 THR A O 1
ATOM 909 N N . ILE A 1 121 ? -3.808 1.728 -6.513 1.00 96.19 121 ILE A N 1
ATOM 910 C CA . ILE A 1 121 ? -3.661 0.790 -5.402 1.00 96.19 121 ILE A CA 1
ATOM 911 C C . ILE A 1 121 ? -4.403 1.335 -4.183 1.00 96.19 121 ILE A C 1
ATOM 913 O O . ILE A 1 121 ? -4.085 2.421 -3.693 1.00 96.19 121 ILE A O 1
ATOM 917 N N . ARG A 1 122 ? -5.360 0.561 -3.670 1.00 96.81 122 ARG A N 1
ATOM 918 C CA . ARG A 1 122 ? -6.170 0.876 -2.487 1.00 96.81 122 ARG A CA 1
ATOM 919 C C . ARG A 1 122 ? -5.532 0.247 -1.255 1.00 96.81 122 ARG A C 1
ATOM 921 O O . ARG A 1 122 ? -5.583 -0.964 -1.042 1.00 96.81 122 ARG A O 1
ATOM 928 N N . ILE A 1 123 ? -4.899 1.069 -0.432 1.00 95.88 123 ILE A N 1
ATOM 929 C CA . ILE A 1 123 ? -4.151 0.632 0.745 1.00 95.88 123 ILE A CA 1
ATOM 930 C C . ILE A 1 123 ? -5.023 0.795 1.986 1.00 95.88 123 ILE A C 1
ATOM 932 O O . ILE A 1 123 ? -5.302 1.913 2.421 1.00 95.88 123 ILE A O 1
ATOM 936 N N . GLY A 1 124 ? -5.393 -0.322 2.608 1.00 95.31 124 GLY A N 1
ATOM 937 C CA . GLY A 1 124 ? -6.052 -0.324 3.906 1.00 95.31 124 GLY A CA 1
ATOM 938 C C . GLY A 1 124 ? -5.063 0.019 5.020 1.00 95.31 124 GLY A C 1
ATOM 939 O O . GLY A 1 124 ? -4.082 -0.693 5.256 1.00 95.31 124 GLY A O 1
ATOM 940 N N . HIS A 1 125 ? -5.326 1.113 5.727 1.00 93.44 125 HIS A N 1
ATOM 941 C CA . HIS A 1 125 ? -4.588 1.536 6.910 1.00 93.44 125 HIS A CA 1
ATOM 942 C C . HIS A 1 125 ? -5.561 1.746 8.085 1.00 93.44 125 HIS A C 1
ATOM 944 O O . HIS A 1 125 ? -6.777 1.781 7.906 1.00 93.44 125 HIS A O 1
ATOM 950 N N . PRO A 1 126 ? -5.072 1.907 9.326 1.00 90.69 126 PRO A N 1
ATOM 951 C CA . PRO A 1 126 ? -5.941 1.920 10.507 1.00 90.69 126 PRO A CA 1
ATOM 952 C C . PRO A 1 126 ? -7.017 3.009 10.521 1.00 90.69 126 PRO A C 1
ATOM 954 O O . PRO A 1 126 ? -7.960 2.899 11.287 1.00 90.69 126 PRO A O 1
ATOM 957 N N . ASP A 1 127 ? -6.863 4.057 9.721 1.00 91.56 127 ASP A N 1
ATOM 958 C CA . ASP A 1 127 ? -7.732 5.238 9.722 1.00 91.56 127 ASP A CA 1
ATOM 959 C C . ASP A 1 127 ? -8.651 5.280 8.489 1.00 91.56 127 ASP A C 1
ATOM 961 O O . ASP A 1 127 ? -9.467 6.180 8.370 1.00 91.56 127 ASP A O 1
ATOM 965 N N . GLY A 1 128 ? -8.550 4.290 7.594 1.00 94.12 128 GLY A N 1
ATOM 966 C CA . GLY A 1 128 ? -9.345 4.213 6.371 1.00 94.12 128 GLY A CA 1
ATOM 967 C C . GLY A 1 128 ? -8.559 3.617 5.209 1.00 94.12 128 GLY A C 1
ATOM 968 O O . GLY A 1 128 ? -7.644 2.815 5.410 1.00 94.12 128 GLY A O 1
ATOM 969 N N . ILE A 1 129 ? -8.927 4.020 3.999 1.00 95.62 129 ILE A N 1
ATOM 970 C CA . ILE A 1 129 ? -8.303 3.585 2.751 1.00 95.62 129 ILE A CA 1
ATOM 971 C C . ILE A 1 129 ? -7.560 4.777 2.151 1.00 95.62 129 ILE A C 1
ATOM 973 O O . ILE A 1 129 ? -8.102 5.879 2.091 1.00 95.62 129 ILE A O 1
ATOM 977 N N . ALA A 1 130 ? -6.330 4.550 1.698 1.00 95.25 130 ALA A N 1
ATOM 978 C CA . ALA A 1 130 ? -5.581 5.507 0.897 1.00 95.25 130 ALA A CA 1
ATOM 979 C C . ALA A 1 130 ? -5.432 4.976 -0.528 1.00 95.25 130 ALA A C 1
ATOM 981 O O . ALA A 1 130 ? -5.021 3.833 -0.717 1.00 95.25 130 ALA A O 1
ATOM 982 N N . GLU A 1 131 ? -5.725 5.811 -1.517 1.00 96.62 131 GLU A N 1
ATOM 983 C CA . GLU A 1 131 ? -5.604 5.459 -2.928 1.00 96.62 131 GLU A CA 1
ATOM 984 C C . GLU A 1 131 ? -4.372 6.127 -3.527 1.00 96.62 131 GLU A C 1
ATOM 986 O O . GLU A 1 131 ? -4.151 7.326 -3.354 1.00 96.62 131 GLU A O 1
ATOM 991 N N . VAL A 1 132 ? -3.540 5.335 -4.200 1.00 96.44 132 VAL A N 1
ATOM 992 C CA . VAL A 1 132 ? -2.326 5.822 -4.855 1.00 96.44 132 VAL A CA 1
ATOM 993 C C . VAL A 1 132 ? -2.288 5.273 -6.270 1.00 96.44 132 VAL A C 1
ATOM 995 O O . VAL A 1 132 ? -2.219 4.060 -6.468 1.00 96.44 132 VAL A O 1
ATOM 998 N N . ARG A 1 133 ? -2.298 6.164 -7.258 1.00 96.81 133 ARG A N 1
ATOM 999 C CA . ARG A 1 133 ? -2.057 5.827 -8.657 1.00 96.81 133 ARG A CA 1
ATOM 1000 C C . ARG A 1 133 ? -0.572 5.576 -8.872 1.00 96.81 133 ARG A C 1
ATOM 1002 O O . ARG A 1 133 ? 0.272 6.391 -8.493 1.00 96.81 133 ARG A O 1
ATOM 1009 N N . VAL A 1 134 ? -0.263 4.449 -9.500 1.00 95.88 134 VAL A N 1
ATOM 1010 C CA . VAL A 1 134 ? 1.096 4.043 -9.855 1.00 95.88 134 VAL A CA 1
ATOM 1011 C C . VAL A 1 134 ? 1.144 3.764 -11.344 1.00 95.88 134 VAL A C 1
ATOM 1013 O O . VAL A 1 134 ? 0.338 2.981 -11.841 1.00 95.88 134 VAL A O 1
ATOM 1016 N N . CYS A 1 135 ? 2.117 4.360 -12.025 1.00 95.44 135 CYS A N 1
ATOM 1017 C CA . CYS A 1 135 ? 2.434 4.059 -13.414 1.00 95.44 135 CYS A CA 1
ATOM 1018 C C . CYS A 1 135 ? 3.872 3.535 -13.495 1.00 95.44 135 CYS A C 1
ATOM 1020 O O . CYS A 1 135 ? 4.781 4.074 -12.853 1.00 95.44 135 CYS A O 1
ATOM 1022 N N . LEU A 1 136 ? 4.072 2.484 -14.281 1.00 94.12 136 LEU A N 1
ATOM 1023 C CA . LEU A 1 136 ? 5.370 1.947 -14.656 1.00 94.12 136 LEU A CA 1
ATOM 1024 C C . LEU A 1 136 ? 5.799 2.495 -16.018 1.00 94.12 136 LEU A C 1
ATOM 1026 O O . LEU A 1 136 ? 4.991 2.971 -16.816 1.00 94.12 136 LEU A O 1
ATOM 1030 N N . ASP A 1 137 ? 7.092 2.392 -16.300 1.00 93.12 137 ASP A N 1
ATOM 1031 C CA . ASP A 1 137 ? 7.616 2.584 -17.644 1.00 93.12 137 ASP A CA 1
ATOM 1032 C C . ASP A 1 137 ? 7.100 1.515 -18.624 1.00 93.12 137 ASP A C 1
ATOM 1034 O O . ASP A 1 137 ? 6.569 0.475 -18.238 1.00 93.12 137 ASP A O 1
ATOM 1038 N N . ASN A 1 138 ? 7.300 1.743 -19.925 1.00 91.06 138 ASN A N 1
ATOM 1039 C CA . ASN A 1 138 ? 6.870 0.806 -20.974 1.00 91.06 138 ASN A CA 1
ATOM 1040 C C . ASN A 1 138 ? 7.502 -0.593 -20.841 1.00 91.06 138 ASN A C 1
ATOM 1042 O O . ASN A 1 138 ? 7.000 -1.550 -21.426 1.00 91.06 138 ASN A O 1
ATOM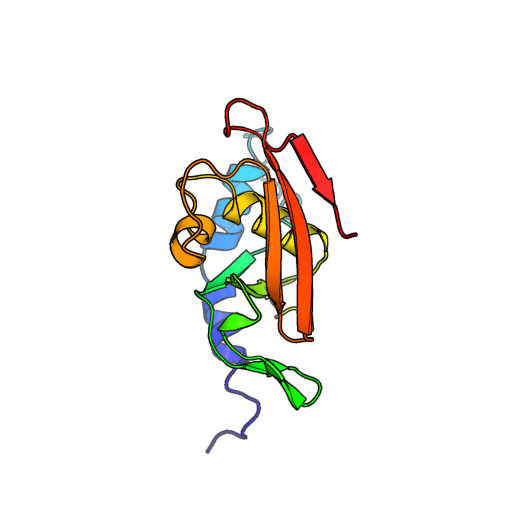 1046 N N . ALA A 1 139 ? 8.618 -0.709 -20.116 1.00 88.56 139 ALA A N 1
ATOM 1047 C CA . ALA A 1 139 ? 9.280 -1.977 -19.839 1.00 88.56 139 ALA A CA 1
ATOM 1048 C C . ALA A 1 139 ? 8.670 -2.722 -18.636 1.00 88.56 139 ALA A C 1
ATOM 1050 O O . ALA A 1 139 ? 8.958 -3.904 -18.456 1.00 88.56 139 ALA A O 1
ATOM 1051 N N . GLY A 1 140 ? 7.848 -2.062 -17.811 1.00 85.69 140 GLY A N 1
ATOM 1052 C CA . GLY A 1 140 ? 7.274 -2.627 -16.589 1.00 85.69 140 GLY A CA 1
ATOM 1053 C C . GLY A 1 140 ? 8.307 -2.864 -15.483 1.00 85.69 140 GLY A C 1
ATOM 1054 O O . GLY A 1 140 ? 8.106 -3.728 -14.630 1.00 85.69 140 GLY A O 1
ATOM 1055 N N . THR A 1 141 ? 9.434 -2.147 -15.509 1.00 86.62 141 THR A N 1
ATOM 1056 C CA . THR A 1 141 ? 10.575 -2.380 -14.601 1.00 86.62 141 THR A CA 1
ATOM 1057 C C . THR A 1 141 ? 10.839 -1.234 -13.635 1.00 86.62 141 THR A C 1
ATOM 1059 O O . THR A 1 141 ? 11.416 -1.455 -12.569 1.00 86.62 141 THR A O 1
ATOM 1062 N N . ALA A 1 142 ? 10.414 -0.020 -13.981 1.00 89.31 142 ALA A N 1
ATOM 1063 C CA . ALA A 1 142 ? 10.632 1.173 -13.177 1.00 89.31 142 ALA A CA 1
ATOM 1064 C C . ALA A 1 142 ? 9.337 1.969 -13.016 1.00 89.31 142 ALA A C 1
ATOM 1066 O O . ALA A 1 142 ? 8.458 1.919 -13.868 1.00 89.31 142 ALA A O 1
ATOM 1067 N N . ILE A 1 143 ? 9.236 2.727 -11.924 1.00 93.12 143 ILE A N 1
ATOM 1068 C CA . ILE A 1 143 ? 8.109 3.632 -11.689 1.00 93.12 143 ILE A CA 1
ATOM 1069 C C . ILE A 1 143 ? 8.288 4.884 -12.557 1.00 93.12 143 ILE A C 1
ATOM 1071 O O . ILE A 1 143 ? 9.300 5.573 -12.424 1.00 93.12 143 ILE A O 1
ATOM 1075 N N . SER A 1 144 ? 7.315 5.197 -13.412 1.00 95.00 144 SER A N 1
ATOM 1076 C CA . SER A 1 144 ? 7.294 6.433 -14.203 1.00 95.00 144 SER A CA 1
ATOM 1077 C C . SER A 1 144 ? 6.638 7.587 -13.441 1.00 95.00 144 SER A C 1
ATOM 1079 O O . SER A 1 144 ? 7.128 8.715 -13.493 1.00 95.00 144 SER A O 1
ATOM 1081 N N . SER A 1 145 ? 5.558 7.314 -12.704 1.00 94.12 145 SER A N 1
ATOM 1082 C CA . SER A 1 145 ? 4.849 8.310 -11.897 1.00 94.12 145 SER A CA 1
ATOM 1083 C C . SER A 1 145 ? 4.097 7.692 -10.719 1.00 94.12 145 SER A C 1
ATOM 1085 O O . SER A 1 145 ? 3.647 6.547 -10.768 1.00 94.12 145 SER A O 1
ATOM 1087 N N . LEU A 1 146 ? 3.956 8.489 -9.657 1.00 93.88 146 LEU A N 1
ATOM 1088 C CA . LEU A 1 146 ? 3.146 8.204 -8.473 1.00 93.88 146 LEU A CA 1
ATOM 1089 C C . LEU A 1 146 ? 2.285 9.423 -8.168 1.00 93.88 146 LEU A C 1
ATOM 1091 O O . LEU A 1 146 ? 2.795 10.544 -8.172 1.00 93.88 146 LEU A O 1
ATOM 1095 N N . GLY A 1 147 ? 1.012 9.199 -7.865 1.00 90.94 147 GLY A N 1
ATOM 1096 C CA . GLY A 1 147 ? 0.075 10.264 -7.535 1.00 90.94 147 GLY A CA 1
ATOM 1097 C C . GLY A 1 147 ? -0.959 9.813 -6.517 1.00 90.94 147 GLY A C 1
ATOM 1098 O O . GLY A 1 147 ? -1.334 8.646 -6.472 1.00 90.94 147 GLY A O 1
ATOM 1099 N N . MET A 1 148 ? -1.393 10.746 -5.681 1.00 88.69 148 MET A N 1
ATOM 1100 C CA . MET A 1 148 ? -2.708 10.671 -5.054 1.00 88.69 148 MET A CA 1
ATOM 1101 C C . MET A 1 148 ? -3.547 11.684 -5.823 1.00 88.69 148 MET A C 1
ATOM 1103 O O . MET A 1 148 ? -3.134 12.844 -5.909 1.00 88.69 148 MET A O 1
ATOM 1107 N N . ASP A 1 149 ? -4.612 11.206 -6.457 1.00 63.31 149 ASP A N 1
ATOM 1108 C CA . ASP A 1 149 ? -5.542 12.045 -7.215 1.00 63.31 149 ASP A CA 1
ATOM 1109 C C . ASP A 1 149 ? -6.412 12.881 -6.254 1.00 63.31 149 ASP A C 1
ATOM 1111 O O . ASP A 1 149 ? -6.725 12.383 -5.144 1.00 63.31 149 ASP A O 1
#

pLDDT: mean 76.16, std 22.53, range [27.34, 97.31]

Radius of gyration: 17.27 Å; chains: 1; bounding box: 52×23×55 Å

Sequence (149 aa):
MLPPCRKNHYLVQCIVEEPVAAYFSTKQTCRRTLMNADKSFCSPAVPKIAVVAAPQNYVTTSGEPIEKDAIDILVKVLSMRRLHRTSPASGLFNLAAAVLLPGTIPHQLAGISPGVLEQTIRIGHPDGIAEVRVCLDNAGTAISSLGMD

Secondary structure (DSSP, 8-state):
---TT-HHHHHHHHHHHSTHHHHHHHHHTTTS-SS---TTS--TTSSPEEEEE----EE-TTS-EE-GGG-SEEEEEEETTEE-SS--HHHHHHHHHHHHSTTSHHHHHHTPPTT--EEEEEEEETTEEEEEEEEE-TTSSSEEEEE--

Foldseek 3Di:
DDPPPPPVLVVLCVVVVDCVLVVVLCVVPVPDDPPDPDPPRRDQAPDKDKDKAAFAWDAAPVRDTDHSVQALIEIWIDGSSDTDNWDDPVVVQVLVQQCQQPPHPNVVRSVDDPPDQWDWGWYDTRHGTFTKIWGHDPVSHHTPDIDRD